Protein AF-A0A933DAN7-F1 (afdb_monomer_lite)

pLDDT: mean 92.27, std 7.95, range [57.97, 98.62]

Radius of gyration: 15.41 Å; chains: 1; bounding box: 34×37×43 Å

Secondary structure (DSSP, 8-state):
-EEEEEE-TT--SSS---HHHHHHHHHHHHHHHSTTEEEEEEEE-GGGSTT--HHHHHHHHHHHSSS---SSSTTS-EEETTTEEE-EE-EEEEESSSS--HHHHHHIIIIIHHHHHSS-----EEEEEEGGGEEE--EEETTEEE--EEEESSTT-GGGGEEEEEEEE-

Foldseek 3Di:
DAEAEDEDVQQDLPDQGPLVVVLLSVLVVCCVQPPFAKKWKDFDFCVLVPPDDPVNQVVQCLVQLDSLNDPPDPPCWDQAPVRDIQRDFTDIDTSHSPDRDRSVVQVCQAPVCCVVPVHHGGGFKMWIFHPVQWDFDWHDDVNDIDGRGIDGNDSVPSSVRTPYMYGYHD

Structure (mmCIF, N/CA/C/O backbone):
data_AF-A0A933DAN7-F1
#
_entry.id   AF-A0A933DAN7-F1
#
loop_
_atom_site.group_PDB
_atom_site.id
_atom_site.type_symbol
_atom_site.label_atom_id
_atom_site.label_alt_id
_atom_site.label_comp_id
_atom_site.label_asym_id
_atom_site.label_entity_id
_atom_site.label_seq_id
_atom_site.pdbx_PDB_ins_code
_atom_site.Cartn_x
_atom_site.Cartn_y
_atom_site.Cartn_z
_atom_site.occupancy
_atom_site.B_iso_or_equiv
_atom_site.auth_seq_id
_atom_site.auth_comp_id
_atom_site.auth_asym_id
_atom_site.auth_atom_id
_atom_site.pdbx_PDB_model_num
ATOM 1 N N . MET A 1 1 ? -14.012 -3.428 -1.808 1.00 94.81 1 MET A N 1
ATOM 2 C CA . MET A 1 1 ? -12.590 -3.537 -2.167 1.00 94.81 1 MET A CA 1
ATOM 3 C C . MET A 1 1 ? -12.501 -3.915 -3.640 1.00 94.81 1 MET A C 1
ATOM 5 O O . MET A 1 1 ? -13.306 -4.737 -4.063 1.00 94.81 1 MET A O 1
ATOM 9 N N . GLN A 1 2 ? -11.623 -3.271 -4.410 1.00 97.44 2 GLN A N 1
ATOM 10 C CA . GLN A 1 2 ? -11.375 -3.558 -5.832 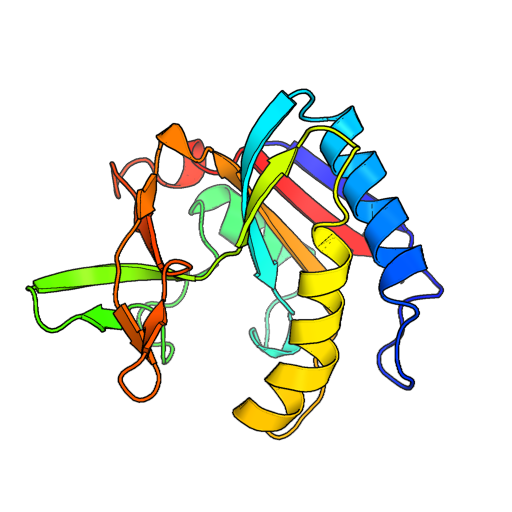1.00 97.44 2 GLN A CA 1
ATOM 11 C C . GLN A 1 2 ? -9.988 -4.188 -6.013 1.00 97.44 2 GLN A C 1
ATOM 13 O O . GLN A 1 2 ? -9.070 -3.874 -5.257 1.00 97.44 2 GLN A O 1
ATOM 18 N N . ILE A 1 3 ? -9.823 -5.036 -7.025 1.00 98.06 3 ILE A N 1
ATOM 19 C CA . ILE A 1 3 ? -8.503 -5.474 -7.489 1.00 98.06 3 ILE A CA 1
ATOM 20 C C . ILE A 1 3 ? -8.254 -4.748 -8.805 1.00 98.06 3 ILE A C 1
ATOM 22 O O . ILE A 1 3 ? -9.058 -4.864 -9.726 1.00 98.06 3 ILE A O 1
ATOM 26 N N . LEU A 1 4 ? -7.188 -3.957 -8.849 1.00 98.50 4 LEU A N 1
ATOM 27 C CA . LEU A 1 4 ? -6.768 -3.199 -10.022 1.00 98.50 4 LEU A CA 1
ATOM 28 C C . LEU A 1 4 ? -5.476 -3.809 -10.549 1.00 98.50 4 LEU A C 1
ATOM 30 O O . LEU A 1 4 ? -4.646 -4.252 -9.759 1.00 98.50 4 LEU A O 1
ATOM 34 N N . GLU A 1 5 ? -5.284 -3.804 -11.860 1.00 98.38 5 GLU A N 1
ATOM 35 C CA . GLU A 1 5 ? -4.068 -4.318 -12.487 1.00 98.38 5 GLU A CA 1
ATOM 36 C C . GLU A 1 5 ? -3.419 -3.223 -13.327 1.00 98.38 5 GLU A C 1
ATOM 38 O O . GLU A 1 5 ? -4.103 -2.477 -14.027 1.00 98.38 5 GLU A O 1
ATOM 43 N N . LEU A 1 6 ? -2.093 -3.125 -13.248 1.00 98.31 6 LEU A N 1
ATOM 44 C CA . LEU A 1 6 ? -1.304 -2.176 -14.022 1.00 98.31 6 LEU A CA 1
ATOM 45 C C . LEU A 1 6 ? -0.103 -2.886 -14.637 1.00 98.31 6 LEU A C 1
ATOM 47 O O . LEU A 1 6 ? 0.773 -3.370 -13.919 1.00 98.31 6 LEU A O 1
ATOM 51 N N . ALA A 1 7 ? -0.058 -2.920 -15.966 1.00 98.06 7 ALA A N 1
ATOM 52 C CA . ALA A 1 7 ? 1.097 -3.410 -16.703 1.00 98.06 7 ALA A CA 1
ATOM 53 C C . ALA A 1 7 ? 2.214 -2.352 -16.716 1.00 98.06 7 ALA A C 1
ATOM 55 O O . ALA A 1 7 ? 2.014 -1.217 -17.151 1.00 98.06 7 ALA A O 1
ATOM 56 N N . LEU A 1 8 ? 3.386 -2.756 -16.240 1.00 97.38 8 LEU A N 1
ATOM 57 C CA . LEU A 1 8 ? 4.628 -2.003 -16.105 1.00 97.38 8 LEU A CA 1
ATOM 58 C C . LEU A 1 8 ? 5.805 -2.899 -16.540 1.00 97.38 8 LEU A C 1
ATOM 60 O O . LEU A 1 8 ? 6.648 -3.245 -15.707 1.00 97.38 8 LEU A O 1
ATOM 64 N N . PRO A 1 9 ? 5.872 -3.312 -17.820 1.00 96.44 9 PRO A N 1
ATOM 65 C CA . PRO A 1 9 ? 6.951 -4.170 -18.315 1.00 96.44 9 PRO A CA 1
ATOM 66 C C . PRO A 1 9 ? 8.339 -3.537 -18.160 1.00 96.44 9 PRO A C 1
ATOM 68 O O . PRO A 1 9 ? 9.341 -4.242 -18.073 1.00 96.44 9 PRO A O 1
ATOM 71 N N . GLU A 1 10 ? 8.416 -2.208 -18.085 1.00 95.88 10 GLU A N 1
ATOM 72 C CA . GLU A 1 10 ? 9.655 -1.484 -17.814 1.00 95.88 10 GLU A CA 1
ATOM 73 C C . GLU A 1 10 ? 10.106 -1.543 -16.345 1.00 95.88 10 GLU A C 1
ATOM 75 O O . GLU A 1 10 ? 11.260 -1.235 -16.051 1.00 95.88 10 GLU A O 1
ATOM 80 N N . TYR A 1 11 ? 9.224 -1.918 -15.410 1.00 96.31 11 TYR A N 1
ATOM 81 C CA . TYR A 1 11 ? 9.552 -1.944 -13.988 1.00 96.31 11 TYR A CA 1
ATOM 82 C C . TYR A 1 11 ? 10.208 -3.271 -13.596 1.00 96.31 11 TYR A C 1
ATOM 84 O O . TYR A 1 11 ? 9.572 -4.176 -13.049 1.00 96.31 11 TYR A O 1
ATOM 92 N N . THR A 1 12 ? 11.509 -3.370 -13.856 1.00 94.31 12 THR A N 1
ATOM 93 C CA . THR A 1 12 ? 12.358 -4.487 -13.421 1.00 94.31 12 THR A CA 1
ATOM 94 C C . THR A 1 12 ? 13.224 -4.084 -12.221 1.00 94.31 12 THR A C 1
ATOM 96 O O . THR A 1 12 ? 13.338 -2.906 -11.888 1.00 94.31 12 THR A O 1
ATOM 99 N N . ILE A 1 13 ? 13.804 -5.069 -11.523 1.00 93.44 13 ILE A N 1
ATOM 100 C CA . ILE A 1 13 ? 14.648 -4.838 -10.329 1.00 93.44 13 ILE A CA 1
ATOM 101 C C . ILE A 1 13 ? 16.152 -4.886 -10.623 1.00 93.44 13 ILE A C 1
ATOM 103 O O . ILE A 1 13 ? 16.974 -4.626 -9.744 1.00 93.44 13 ILE A O 1
ATOM 107 N N . GLU A 1 14 ? 16.520 -5.265 -11.847 1.00 92.12 14 GLU A N 1
ATOM 108 C CA . GLU A 1 14 ? 17.914 -5.460 -12.263 1.00 92.12 14 GLU A CA 1
ATOM 109 C C . GLU A 1 14 ? 18.676 -4.132 -12.355 1.00 92.12 14 GLU A C 1
ATOM 111 O O . GLU A 1 14 ? 19.898 -4.086 -12.174 1.00 92.12 14 GLU A O 1
ATOM 116 N N . HIS A 1 15 ? 17.947 -3.044 -12.594 1.00 93.31 15 HIS A N 1
ATOM 117 C CA . HIS A 1 15 ? 18.458 -1.687 -12.717 1.00 93.31 15 HIS A CA 1
ATOM 118 C C . HIS A 1 15 ? 17.611 -0.726 -11.890 1.00 93.31 15 HIS A C 1
ATOM 120 O O . HIS A 1 15 ? 16.523 -1.075 -11.432 1.00 93.31 15 HIS A O 1
ATOM 126 N N . GLU A 1 16 ? 18.123 0.488 -11.696 1.00 96.06 16 GLU A N 1
ATOM 127 C CA . GLU A 1 16 ? 17.366 1.525 -11.008 1.00 96.06 16 GLU A CA 1
ATOM 128 C C . GLU A 1 16 ? 16.125 1.888 -11.830 1.00 96.06 16 GLU A C 1
ATOM 130 O O . GLU A 1 16 ? 16.263 2.234 -13.008 1.00 96.06 16 GLU A O 1
ATOM 135 N N . PRO A 1 17 ? 14.917 1.757 -11.256 1.00 96.31 17 PRO A N 1
ATOM 136 C CA . PRO A 1 17 ? 13.692 2.058 -11.971 1.00 96.31 17 PRO A CA 1
ATOM 137 C C . PRO A 1 17 ? 13.571 3.564 -12.203 1.00 96.31 17 PRO A C 1
ATOM 139 O O . PRO A 1 17 ? 13.949 4.367 -11.349 1.00 96.31 17 PRO A O 1
ATOM 142 N N . ASP A 1 18 ? 12.948 3.954 -13.315 1.00 97.06 18 ASP A N 1
ATOM 143 C CA . ASP A 1 18 ? 12.472 5.327 -13.499 1.00 97.06 18 ASP A CA 1
ATOM 144 C C . ASP A 1 18 ? 11.264 5.565 -12.578 1.00 97.06 18 ASP A C 1
ATOM 146 O O . ASP A 1 18 ? 10.100 5.424 -12.966 1.00 97.06 18 ASP A O 1
ATOM 150 N N . ALA A 1 19 ? 11.555 5.853 -11.307 1.00 96.75 19 ALA A N 1
ATOM 151 C CA . ALA A 1 19 ? 10.554 6.007 -10.258 1.00 96.75 19 ALA A CA 1
ATOM 152 C C . ALA A 1 19 ? 9.550 7.122 -10.576 1.00 96.75 19 ALA A C 1
ATOM 154 O O . ALA A 1 19 ? 8.379 7.004 -10.215 1.00 96.75 19 ALA A O 1
ATOM 155 N N . VAL A 1 20 ? 9.981 8.164 -11.293 1.00 96.75 20 VAL A N 1
ATOM 156 C CA . VAL A 1 20 ? 9.118 9.270 -11.721 1.00 96.75 20 VAL A CA 1
ATOM 157 C C . VAL A 1 20 ? 8.112 8.772 -12.757 1.00 96.75 20 VAL A C 1
ATOM 159 O O . VAL A 1 20 ? 6.904 8.938 -12.574 1.00 96.75 20 VAL A O 1
ATOM 162 N N . ALA A 1 21 ? 8.579 8.127 -13.831 1.00 97.12 21 ALA A N 1
ATOM 163 C CA . ALA A 1 21 ? 7.704 7.658 -14.904 1.00 97.12 21 ALA A CA 1
ATOM 164 C C . ALA A 1 21 ? 6.756 6.541 -14.441 1.00 97.12 21 ALA A C 1
ATOM 166 O O . ALA A 1 21 ? 5.559 6.570 -14.743 1.00 97.12 21 ALA A O 1
ATOM 167 N N . ILE A 1 22 ? 7.268 5.573 -13.678 1.00 97.56 22 ILE A N 1
ATOM 168 C CA . ILE A 1 22 ? 6.470 4.465 -13.142 1.00 97.56 22 ILE A CA 1
ATOM 169 C C . ILE A 1 22 ? 5.487 4.989 -12.085 1.00 97.56 22 ILE A C 1
ATOM 171 O O . ILE A 1 22 ? 4.304 4.637 -12.108 1.00 97.56 22 ILE A O 1
ATOM 175 N N . GLY A 1 23 ? 5.943 5.879 -11.199 1.00 97.12 23 GLY A N 1
ATOM 176 C CA . GLY A 1 23 ? 5.115 6.505 -10.172 1.00 97.12 23 GLY A CA 1
ATOM 177 C C . GLY A 1 23 ? 3.942 7.275 -10.773 1.00 97.12 23 GLY A C 1
ATOM 178 O O . GLY A 1 23 ? 2.804 7.083 -10.352 1.00 97.12 23 GLY A O 1
ATOM 179 N N . ALA A 1 24 ? 4.181 8.046 -11.837 1.00 97.06 24 ALA A N 1
ATOM 180 C CA . ALA A 1 24 ? 3.131 8.772 -12.545 1.00 97.06 24 ALA A CA 1
ATOM 181 C C . ALA A 1 24 ? 2.023 7.855 -13.102 1.00 97.06 24 ALA A C 1
ATOM 183 O O . ALA A 1 24 ? 0.846 8.211 -13.032 1.00 97.06 24 ALA A O 1
ATOM 184 N N . LYS A 1 25 ? 2.365 6.661 -13.614 1.00 97.94 25 LYS A N 1
ATOM 185 C CA . LYS A 1 25 ? 1.369 5.681 -14.094 1.00 97.94 25 LYS A CA 1
ATOM 186 C C . LYS A 1 25 ? 0.507 5.138 -12.955 1.00 97.94 25 LYS A C 1
ATOM 188 O O . LYS A 1 25 ? -0.709 5.024 -13.102 1.00 97.94 25 LYS A O 1
ATOM 193 N N . ILE A 1 26 ? 1.127 4.834 -11.816 1.00 97.88 26 ILE A N 1
ATOM 194 C CA . ILE A 1 26 ? 0.421 4.362 -10.619 1.00 97.88 26 ILE A CA 1
ATOM 195 C C . ILE A 1 26 ? -0.486 5.467 -10.066 1.00 97.88 26 ILE A C 1
ATOM 197 O O . ILE A 1 26 ? -1.655 5.219 -9.781 1.00 97.88 26 ILE A O 1
ATOM 201 N N . ASP A 1 27 ? 0.022 6.694 -9.950 1.00 97.38 27 ASP A N 1
ATOM 202 C CA . ASP A 1 27 ? -0.739 7.831 -9.433 1.00 97.38 27 ASP A CA 1
ATOM 203 C C . ASP A 1 27 ? -1.939 8.170 -10.326 1.00 97.38 27 ASP A C 1
ATOM 205 O O . ASP A 1 27 ? -3.017 8.476 -9.808 1.00 97.38 27 ASP A O 1
ATOM 209 N N . ALA A 1 28 ? -1.787 8.065 -11.652 1.00 96.88 28 ALA A N 1
ATOM 210 C CA . ALA A 1 28 ? -2.885 8.231 -12.601 1.00 96.88 28 ALA A CA 1
ATOM 211 C C . ALA A 1 28 ? -3.998 7.199 -12.364 1.00 96.88 28 ALA A C 1
ATOM 213 O O . ALA A 1 28 ? -5.155 7.588 -12.198 1.00 96.88 28 ALA A O 1
ATOM 214 N N . LEU A 1 29 ? -3.644 5.913 -12.247 1.00 97.81 29 LEU A N 1
ATOM 215 C CA . LEU A 1 29 ? -4.597 4.841 -11.940 1.00 97.81 29 LEU A CA 1
ATOM 216 C C . LEU A 1 29 ? -5.306 5.078 -10.595 1.00 97.81 29 LEU A C 1
ATOM 218 O O . LEU A 1 29 ? -6.525 4.953 -10.487 1.00 97.81 29 LEU A O 1
ATOM 222 N N . LEU A 1 30 ? -4.561 5.453 -9.552 1.00 97.50 30 LEU A N 1
ATOM 223 C CA . LEU A 1 30 ? -5.141 5.735 -8.238 1.00 97.50 30 LEU A CA 1
ATOM 224 C C . LEU A 1 30 ? -6.123 6.913 -8.288 1.00 97.50 30 LEU A C 1
ATOM 226 O O . LEU A 1 30 ? -7.189 6.844 -7.677 1.00 97.50 30 LEU A O 1
ATOM 230 N N . CYS A 1 31 ? -5.789 7.983 -9.012 1.00 96.44 31 CYS A N 1
ATOM 231 C CA . CYS A 1 31 ? -6.648 9.161 -9.130 1.00 96.44 31 CYS A CA 1
ATOM 232 C C . CYS A 1 31 ? -7.895 8.908 -9.987 1.00 96.44 31 CYS A C 1
ATOM 234 O O . CYS A 1 31 ? -8.934 9.503 -9.707 1.00 96.44 31 CYS A O 1
ATOM 236 N N . GLU A 1 32 ? -7.814 8.026 -10.985 1.00 96.56 32 GLU A N 1
ATOM 237 C CA . GLU A 1 32 ? -8.966 7.586 -11.778 1.00 96.56 32 GLU A CA 1
ATOM 238 C C . GLU A 1 32 ? -10.005 6.866 -10.904 1.00 96.56 32 GLU A C 1
ATOM 240 O O . GLU A 1 32 ? -11.195 7.176 -10.958 1.00 96.56 32 GLU A O 1
ATOM 245 N N . HIS A 1 33 ? -9.555 5.952 -10.040 1.00 97.06 33 HIS A N 1
ATOM 246 C CA . HIS A 1 33 ? -10.447 5.136 -9.210 1.00 97.06 33 HIS A CA 1
ATOM 247 C C . HIS A 1 33 ? -10.862 5.801 -7.888 1.00 97.06 33 HIS A C 1
ATOM 249 O O . HIS A 1 33 ? -11.916 5.476 -7.330 1.00 97.06 33 HIS A O 1
ATOM 255 N N . PHE A 1 34 ? -10.051 6.723 -7.362 1.00 95.25 34 PHE A N 1
ATOM 256 C CA . PHE A 1 34 ? -10.260 7.359 -6.057 1.00 95.25 34 PHE A CA 1
ATOM 257 C C . PHE A 1 34 ? -10.036 8.879 -6.112 1.00 95.25 34 PHE A C 1
ATOM 259 O O . PHE A 1 34 ? -9.150 9.401 -5.425 1.00 95.25 34 PHE A O 1
ATOM 266 N N . PRO A 1 35 ? -10.837 9.620 -6.898 1.00 90.38 35 PRO A N 1
ATOM 267 C CA . PRO A 1 35 ? -10.657 11.056 -7.046 1.00 90.38 35 PRO A CA 1
ATOM 268 C C . PRO A 1 35 ? -10.905 11.786 -5.721 1.00 90.38 35 PRO A C 1
ATOM 270 O O . PRO A 1 35 ? -11.934 11.590 -5.075 1.00 90.38 35 PRO A O 1
ATOM 273 N N . VAL A 1 36 ? -9.971 12.663 -5.342 1.00 92.31 36 VAL A N 1
ATOM 274 C CA . VAL A 1 36 ? -10.047 13.541 -4.160 1.00 92.31 36 VAL A CA 1
ATOM 275 C C . VAL A 1 36 ? -10.325 12.748 -2.880 1.00 92.31 36 VAL A C 1
ATOM 277 O O . VAL A 1 36 ? -11.338 12.934 -2.204 1.00 92.31 36 VAL A O 1
ATOM 280 N N . ARG A 1 37 ? -9.408 11.835 -2.545 1.00 95.56 37 ARG A N 1
ATOM 281 C CA . ARG A 1 37 ? -9.541 10.962 -1.373 1.00 95.56 37 ARG A CA 1
ATOM 282 C C . ARG A 1 37 ? -8.278 10.916 -0.523 1.00 95.56 37 ARG A C 1
ATOM 284 O O . ARG A 1 37 ? -7.173 10.768 -1.044 1.00 95.56 37 ARG A O 1
ATOM 291 N N . GLU A 1 38 ? -8.461 10.973 0.794 1.00 97.38 38 GLU A N 1
ATOM 292 C CA . GLU A 1 38 ? -7.409 10.647 1.757 1.00 97.38 38 GLU A CA 1
ATOM 293 C C . GLU A 1 38 ? -7.284 9.136 1.915 1.00 97.38 38 GLU A C 1
ATOM 295 O O . GLU A 1 38 ? -8.248 8.437 2.248 1.00 97.38 38 GLU A O 1
ATOM 300 N N . VAL A 1 39 ? -6.074 8.634 1.704 1.00 98.00 39 VAL A N 1
ATOM 301 C CA . VAL A 1 39 ? -5.758 7.209 1.768 1.00 98.00 39 VAL A CA 1
ATOM 302 C C . VAL A 1 39 ? -4.458 6.976 2.527 1.00 98.00 39 VAL A C 1
ATOM 304 O O . VAL A 1 39 ? -3.688 7.902 2.789 1.00 98.00 39 VAL A O 1
ATOM 307 N N . VAL A 1 40 ? -4.209 5.718 2.872 1.00 98.25 40 VAL A N 1
ATOM 308 C CA . VAL A 1 40 ? -2.871 5.242 3.236 1.00 98.25 40 VAL A CA 1
ATOM 309 C C . VAL A 1 40 ? -2.474 4.168 2.238 1.00 98.25 40 VAL A C 1
ATOM 311 O O . VAL A 1 40 ? -3.218 3.206 2.043 1.00 98.25 40 VAL A O 1
ATOM 314 N N . LEU A 1 41 ? -1.319 4.345 1.601 1.00 98.06 41 LEU A N 1
ATOM 315 C CA . LEU A 1 41 ? -0.762 3.383 0.660 1.00 98.06 41 LEU A CA 1
ATOM 316 C C . LEU A 1 41 ? 0.247 2.489 1.370 1.00 98.06 41 LEU A C 1
ATOM 318 O O . LEU A 1 41 ? 1.143 2.977 2.052 1.00 98.06 41 LEU A O 1
ATOM 322 N N . ARG A 1 42 ? 0.137 1.178 1.190 1.00 97.12 42 ARG A N 1
ATOM 323 C CA . ARG A 1 42 ? 1.122 0.218 1.693 1.00 97.12 42 ARG A CA 1
ATOM 324 C C . ARG A 1 42 ? 1.637 -0.618 0.538 1.00 97.12 42 ARG A C 1
ATOM 326 O O . ARG A 1 42 ? 0.871 -1.362 -0.067 1.00 97.12 42 ARG A O 1
ATOM 333 N N . GLY A 1 43 ? 2.924 -0.482 0.248 1.00 96.50 43 GLY A N 1
ATOM 334 C CA . GLY A 1 43 ? 3.593 -1.317 -0.736 1.00 96.50 43 GLY A CA 1
ATOM 335 C C . GLY A 1 43 ? 3.959 -2.684 -0.167 1.00 96.50 43 GLY A C 1
ATOM 336 O O . GLY A 1 43 ? 4.234 -2.798 1.029 1.00 96.50 43 GLY A O 1
ATOM 337 N N . LEU A 1 44 ? 3.964 -3.711 -1.014 1.00 95.88 44 LEU A N 1
ATOM 338 C CA . LEU A 1 44 ? 4.376 -5.070 -0.672 1.00 95.88 44 LEU A CA 1
ATOM 339 C C . LEU A 1 44 ? 5.132 -5.719 -1.833 1.00 95.88 44 LEU A C 1
ATOM 341 O O . LEU A 1 44 ? 4.857 -5.451 -3.005 1.00 95.88 44 LEU A O 1
ATOM 345 N N . SER A 1 45 ? 6.026 -6.637 -1.478 1.00 94.25 45 SER A N 1
ATOM 346 C CA . SER A 1 45 ? 6.683 -7.550 -2.406 1.00 94.25 45 SER A CA 1
ATOM 347 C C . SER A 1 45 ? 6.495 -8.985 -1.949 1.00 94.25 45 SER A C 1
ATOM 349 O O . SER A 1 45 ? 6.669 -9.279 -0.770 1.00 94.25 45 SER A O 1
ATOM 351 N N . LEU A 1 46 ? 6.206 -9.895 -2.873 1.00 92.38 46 LEU A N 1
ATOM 352 C CA . LEU A 1 46 ? 6.177 -11.333 -2.624 1.00 92.38 46 LEU A CA 1
ATOM 353 C C . LEU A 1 46 ? 7.516 -11.891 -2.169 1.00 92.38 46 LEU A C 1
ATOM 355 O O . LEU A 1 46 ? 7.543 -12.919 -1.495 1.00 92.38 46 LEU A O 1
ATOM 359 N N . ARG A 1 47 ? 8.627 -11.212 -2.469 1.00 90.38 47 ARG A N 1
ATOM 360 C CA . ARG A 1 47 ? 9.941 -11.614 -1.958 1.00 90.38 47 ARG A CA 1
ATOM 361 C C . ARG A 1 47 ? 9.961 -11.693 -0.429 1.00 90.38 47 ARG A C 1
ATOM 363 O O . ARG A 1 47 ? 10.646 -12.546 0.127 1.00 90.38 47 ARG A O 1
ATOM 370 N N . ASP A 1 48 ? 9.165 -10.861 0.242 1.00 86.00 48 ASP A N 1
ATOM 371 C CA . ASP A 1 48 ? 9.033 -10.871 1.700 1.00 86.00 48 ASP A CA 1
ATOM 372 C C . ASP A 1 48 ? 8.038 -11.930 2.213 1.00 86.00 48 ASP A C 1
ATOM 374 O O . ASP A 1 48 ? 7.861 -12.077 3.425 1.00 86.00 48 ASP A O 1
ATOM 378 N N . HIS A 1 49 ? 7.367 -12.643 1.309 1.00 88.75 49 HIS A N 1
ATOM 379 C CA . HIS A 1 49 ? 6.279 -13.585 1.563 1.00 88.75 49 HIS A CA 1
ATOM 380 C C . HIS A 1 49 ? 6.556 -14.940 0.885 1.00 88.75 49 HIS A C 1
ATOM 382 O O . HIS A 1 49 ? 5.816 -15.358 -0.010 1.00 88.75 49 HIS A O 1
ATOM 388 N N . PRO A 1 50 ? 7.630 -15.644 1.295 1.00 85.69 50 PRO A N 1
ATOM 389 C CA . PRO A 1 50 ? 8.057 -16.871 0.636 1.00 85.69 50 PRO A CA 1
ATOM 390 C C . PRO A 1 50 ? 6.968 -17.949 0.687 1.00 85.69 50 PRO A C 1
ATOM 392 O O . PRO A 1 50 ? 6.327 -18.159 1.717 1.00 85.69 50 PRO A O 1
ATOM 395 N N . GLY A 1 51 ? 6.789 -18.655 -0.431 1.00 88.62 51 GLY A N 1
ATOM 396 C CA . GLY A 1 51 ? 5.827 -19.753 -0.556 1.00 88.62 51 GLY A CA 1
ATOM 397 C C . GLY A 1 51 ? 4.388 -19.327 -0.855 1.00 88.62 51 GLY A C 1
ATOM 398 O O . GLY A 1 51 ? 3.524 -20.197 -0.950 1.00 88.62 51 GLY A O 1
ATOM 399 N N . LEU A 1 52 ? 4.117 -18.027 -1.019 1.00 90.75 52 LEU A N 1
ATOM 400 C CA . LEU A 1 52 ? 2.842 -17.549 -1.548 1.00 90.75 52 LEU A CA 1
ATOM 401 C C . LEU A 1 52 ? 2.971 -17.130 -3.010 1.00 90.75 52 LEU A C 1
ATOM 403 O O . LEU A 1 52 ? 3.832 -16.334 -3.371 1.00 90.75 52 LEU A O 1
ATOM 407 N N . GLU A 1 53 ? 2.039 -17.613 -3.823 1.00 95.06 53 GLU A N 1
ATOM 408 C CA . GLU A 1 53 ? 1.791 -17.088 -5.163 1.00 95.06 53 GLU A CA 1
ATOM 409 C C . GLU A 1 53 ? 1.020 -15.764 -5.085 1.00 95.06 53 GLU A C 1
ATOM 411 O O . GLU A 1 53 ? 0.224 -15.550 -4.162 1.00 95.06 53 GLU A O 1
ATOM 416 N N . LEU A 1 54 ? 1.199 -14.896 -6.085 1.00 94.50 54 LEU A N 1
ATOM 417 C CA . LEU A 1 54 ? 0.622 -13.546 -6.098 1.00 94.50 54 LEU A CA 1
ATOM 418 C C . LEU A 1 54 ? -0.889 -13.540 -5.869 1.00 94.50 54 LEU A C 1
ATOM 420 O O . LEU A 1 54 ? -1.385 -12.839 -4.990 1.00 94.50 54 LEU A O 1
ATOM 424 N N . ASP A 1 55 ? -1.621 -14.362 -6.616 1.00 95.81 55 ASP A N 1
ATOM 425 C CA . ASP A 1 55 ? -3.081 -14.395 -6.540 1.00 95.81 55 ASP A CA 1
ATOM 426 C C . ASP A 1 55 ? -3.573 -14.977 -5.205 1.00 95.81 55 ASP A C 1
ATOM 428 O O . ASP A 1 55 ? -4.549 -14.490 -4.630 1.00 95.81 55 ASP A O 1
ATOM 432 N N . ALA A 1 56 ? -2.860 -15.963 -4.649 1.00 95.88 56 ALA A N 1
ATOM 433 C CA . ALA A 1 56 ? -3.156 -16.507 -3.324 1.00 95.88 56 ALA A CA 1
ATOM 434 C C . ALA A 1 56 ? -2.900 -15.470 -2.219 1.00 95.88 56 ALA A C 1
ATOM 436 O O . ALA A 1 56 ? -3.661 -15.376 -1.247 1.00 95.88 56 ALA A O 1
ATOM 437 N N . PHE A 1 57 ? -1.859 -14.651 -2.378 1.00 96.06 57 PHE A N 1
ATOM 438 C CA . PHE A 1 57 ? -1.554 -13.572 -1.453 1.00 96.06 57 PHE A CA 1
ATOM 439 C C . PHE A 1 57 ? -2.600 -12.453 -1.524 1.00 96.06 57 PHE A C 1
ATOM 441 O O . PHE A 1 57 ? -3.116 -12.040 -0.484 1.00 96.06 57 PHE A O 1
ATOM 448 N N . ILE A 1 58 ? -3.004 -12.039 -2.730 1.00 97.69 58 ILE A N 1
ATOM 449 C CA . ILE A 1 58 ? -4.106 -11.088 -2.940 1.00 97.69 58 ILE A CA 1
ATOM 450 C C . ILE A 1 58 ? -5.394 -11.614 -2.298 1.00 97.69 58 ILE A C 1
ATOM 452 O O . ILE A 1 58 ? -6.049 -10.874 -1.566 1.00 97.69 58 ILE A O 1
ATOM 456 N N . ALA A 1 59 ? -5.747 -12.888 -2.504 1.00 97.12 59 ALA A N 1
ATOM 457 C CA . ALA A 1 59 ? -6.936 -13.494 -1.900 1.00 97.12 59 ALA A CA 1
ATOM 458 C C . ALA A 1 59 ? -6.872 -13.496 -0.362 1.00 97.12 59 ALA A C 1
ATOM 460 O O . ALA A 1 59 ? -7.865 -13.215 0.316 1.00 97.12 59 ALA A O 1
ATOM 461 N N . THR A 1 60 ? -5.692 -13.760 0.198 1.00 96.19 60 THR A N 1
ATOM 462 C CA . THR A 1 60 ? -5.454 -13.705 1.645 1.00 96.19 60 THR A CA 1
ATOM 463 C C . THR A 1 60 ? -5.637 -12.287 2.182 1.00 96.19 60 THR A C 1
ATOM 465 O O . THR A 1 60 ? -6.392 -12.079 3.134 1.00 96.19 60 THR A O 1
ATOM 468 N N . ILE A 1 61 ? -5.021 -11.296 1.533 1.00 97.19 61 ILE A N 1
ATOM 469 C CA . ILE A 1 61 ? -5.163 -9.882 1.885 1.00 97.19 61 ILE A CA 1
ATOM 470 C C . ILE A 1 61 ? -6.622 -9.437 1.764 1.00 97.19 61 ILE A C 1
ATOM 472 O O . ILE A 1 61 ? -7.137 -8.778 2.66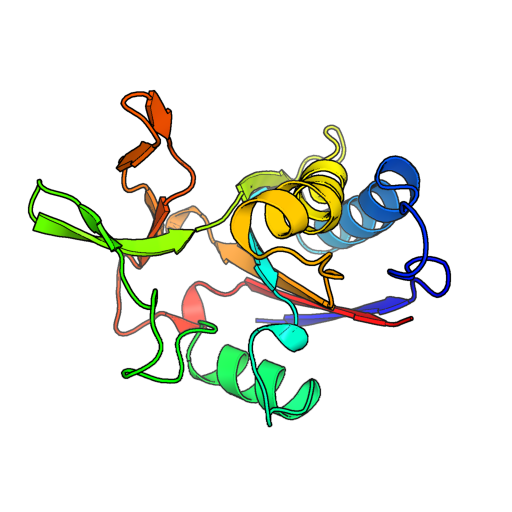2 1.00 97.19 61 ILE A O 1
ATOM 476 N N . ALA A 1 62 ? -7.309 -9.816 0.689 1.00 97.56 62 ALA A N 1
ATOM 477 C CA . ALA A 1 62 ? -8.712 -9.494 0.461 1.00 97.56 62 ALA A CA 1
ATOM 478 C C . ALA A 1 62 ? -9.613 -10.010 1.590 1.00 97.56 62 ALA A C 1
ATOM 480 O O . ALA A 1 62 ? -10.516 -9.304 2.038 1.00 97.56 62 ALA A O 1
ATOM 481 N N . LYS A 1 63 ? -9.345 -11.229 2.072 1.00 97.00 63 LYS A N 1
ATOM 482 C CA . LYS A 1 63 ? -10.082 -11.855 3.173 1.00 97.00 63 LYS A CA 1
ATOM 483 C C . LYS A 1 63 ? -9.794 -11.196 4.522 1.00 97.00 63 LYS A C 1
ATOM 485 O O . LYS A 1 63 ? -10.713 -11.024 5.317 1.00 97.00 63 LYS A O 1
ATOM 490 N N . LEU A 1 64 ? -8.531 -10.878 4.806 1.00 96.56 64 LEU A N 1
ATOM 491 C CA . LEU A 1 64 ? -8.096 -10.402 6.126 1.00 96.56 64 LEU A CA 1
ATOM 492 C C . LEU A 1 64 ? -8.089 -8.876 6.260 1.00 96.56 64 LEU A C 1
ATOM 494 O O . LEU A 1 64 ? -8.098 -8.355 7.372 1.00 96.56 64 LEU A O 1
ATOM 498 N N . GLY A 1 65 ? -8.057 -8.152 5.143 1.00 97.00 65 GLY A N 1
ATOM 499 C CA . GLY A 1 65 ? -7.831 -6.711 5.094 1.00 97.00 65 GLY A CA 1
ATOM 500 C C . GLY A 1 65 ? -6.395 -6.294 5.410 1.00 97.00 65 GLY A C 1
ATOM 501 O O . GLY A 1 65 ? -6.173 -5.130 5.710 1.00 97.00 65 GLY A O 1
ATOM 502 N N . THR A 1 66 ? -5.435 -7.221 5.416 1.00 95.44 66 THR A N 1
ATOM 503 C CA . THR A 1 66 ? -4.028 -6.962 5.756 1.00 95.44 66 THR A CA 1
ATOM 504 C C . THR A 1 66 ? -3.126 -8.086 5.240 1.00 95.44 66 THR A C 1
ATOM 506 O O . THR A 1 66 ? -3.571 -9.222 5.089 1.00 95.44 66 THR A O 1
ATOM 509 N N . ASP A 1 67 ? -1.849 -7.783 5.002 1.00 93.44 67 ASP A N 1
ATOM 510 C CA . ASP A 1 67 ? -0.791 -8.750 4.680 1.00 93.44 67 ASP A CA 1
ATOM 511 C C . ASP A 1 67 ? -0.221 -9.483 5.908 1.00 93.44 67 ASP A C 1
ATOM 513 O O . ASP A 1 67 ? 0.644 -10.349 5.774 1.00 93.44 67 ASP A O 1
ATOM 517 N N . ARG A 1 68 ? -0.692 -9.153 7.115 1.00 90.50 68 ARG A N 1
ATOM 518 C CA . ARG A 1 68 ? -0.286 -9.788 8.378 1.00 90.50 68 ARG A CA 1
ATOM 519 C C . ARG A 1 68 ? -1.075 -11.080 8.649 1.00 90.50 68 ARG A C 1
ATOM 521 O O . ARG A 1 68 ? -1.791 -11.178 9.640 1.00 90.50 68 ARG A O 1
ATOM 528 N N . TYR A 1 69 ? -0.997 -12.044 7.730 1.00 87.69 69 TYR A N 1
ATOM 529 C CA . TYR A 1 69 ? -1.743 -13.314 7.805 1.00 87.69 69 TYR A C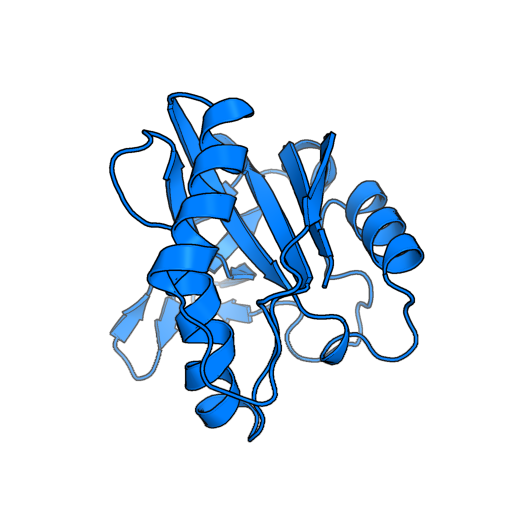A 1
ATOM 530 C C . TYR A 1 69 ? -1.108 -14.366 8.718 1.00 87.69 69 TYR A C 1
ATOM 532 O O . TYR A 1 69 ? -1.808 -15.220 9.257 1.00 87.69 69 TYR A O 1
ATOM 540 N N . ASP A 1 70 ? 0.212 -14.322 8.865 1.00 83.19 70 ASP A N 1
ATOM 541 C CA . ASP A 1 70 ? 0.965 -15.186 9.763 1.00 83.19 70 ASP A CA 1
ATOM 542 C C . ASP A 1 70 ? 1.159 -14.429 11.073 1.00 83.19 70 ASP A C 1
ATOM 544 O O . ASP A 1 70 ? 1.632 -13.301 11.026 1.00 83.19 70 ASP A O 1
ATOM 548 N N . GLY A 1 71 ? 0.763 -15.026 12.202 1.00 79.88 71 GLY A N 1
ATOM 549 C CA . GLY A 1 71 ? 0.912 -14.475 13.554 1.00 79.88 71 GLY A CA 1
ATOM 550 C C . GLY A 1 71 ? 2.311 -14.664 14.162 1.00 79.88 71 GLY A C 1
ATOM 551 O O . GLY A 1 71 ? 2.622 -14.025 15.165 1.00 79.88 71 GLY A O 1
ATOM 552 N N . GLY A 1 72 ? 3.144 -15.531 13.5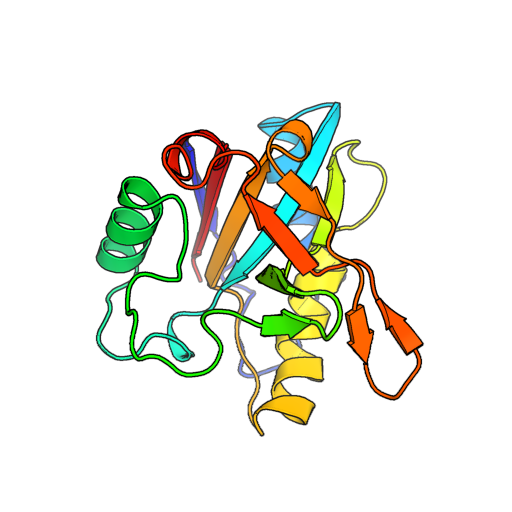75 1.00 75.94 72 GLY A N 1
ATOM 553 C CA . GLY A 1 72 ? 4.501 -15.847 14.039 1.00 75.94 72 GLY A CA 1
ATOM 554 C C . GLY A 1 72 ? 5.628 -15.146 13.272 1.00 75.94 72 GLY A C 1
ATOM 555 O O . GLY A 1 72 ? 6.779 -15.186 13.704 1.00 75.94 72 GLY A O 1
ATOM 556 N N . ARG A 1 73 ? 5.325 -14.489 12.149 1.00 76.38 73 ARG A N 1
ATOM 557 C CA . ARG A 1 73 ? 6.283 -13.712 11.349 1.00 76.38 73 ARG A CA 1
ATOM 558 C C . ARG A 1 73 ? 6.864 -12.520 12.127 1.00 76.38 73 ARG A C 1
ATOM 560 O O . ARG A 1 73 ? 6.163 -11.734 12.757 1.00 76.38 73 ARG A O 1
ATOM 567 N N . THR A 1 74 ? 8.170 -12.314 12.037 1.00 65.44 74 THR A N 1
ATOM 568 C CA . THR A 1 74 ? 8.816 -11.140 12.640 1.00 65.44 74 THR A CA 1
ATOM 569 C C . THR A 1 74 ? 8.259 -9.837 12.043 1.00 65.44 74 THR A C 1
ATOM 571 O O . THR A 1 74 ? 8.097 -9.726 10.829 1.00 65.44 74 THR A O 1
ATOM 574 N N . GLY A 1 75 ? 7.963 -8.840 12.885 1.00 65.00 75 GLY A N 1
ATOM 575 C CA . GLY A 1 75 ? 7.506 -7.512 12.441 1.00 65.00 75 GLY A CA 1
ATOM 576 C C . GLY A 1 75 ? 6.001 -7.376 12.159 1.00 65.00 75 GLY A C 1
ATOM 577 O O . GLY A 1 75 ? 5.593 -6.436 11.476 1.00 65.00 75 GLY A O 1
ATOM 578 N N . ILE A 1 76 ? 5.159 -8.289 12.659 1.00 57.97 76 ILE A N 1
ATOM 579 C CA . ILE A 1 76 ? 3.686 -8.216 12.522 1.00 57.97 76 ILE A CA 1
ATOM 580 C C . ILE A 1 76 ? 3.073 -7.037 13.273 1.00 57.97 76 ILE A C 1
ATOM 582 O O . ILE A 1 76 ? 2.075 -6.485 12.821 1.00 57.97 76 ILE A O 1
ATOM 586 N N . GLY A 1 77 ? 3.668 -6.650 14.398 1.00 61.97 77 GLY A N 1
ATOM 587 C CA . GLY A 1 77 ? 3.211 -5.534 15.205 1.00 61.97 77 GLY A CA 1
ATOM 588 C C . GLY A 1 77 ? 4.392 -4.855 15.870 1.00 61.97 77 GLY A C 1
ATOM 589 O O . GLY A 1 77 ? 5.284 -5.523 16.393 1.00 61.97 77 GLY A O 1
ATOM 590 N N . TYR A 1 78 ? 4.395 -3.528 15.843 1.00 69.81 78 TYR A N 1
ATOM 591 C CA . TYR A 1 78 ? 5.396 -2.737 16.549 1.00 69.81 78 TYR A CA 1
ATOM 592 C C . TYR A 1 78 ? 4.724 -2.140 17.776 1.00 69.81 78 TYR A C 1
ATOM 594 O O . TYR A 1 78 ? 3.857 -1.269 17.672 1.00 69.81 78 TYR A O 1
ATOM 602 N N . HIS A 1 79 ? 5.085 -2.663 18.947 1.00 72.69 79 HIS A N 1
ATOM 603 C CA . HIS A 1 79 ? 4.676 -2.077 20.213 1.00 72.69 79 HIS A CA 1
ATOM 604 C C . HIS A 1 79 ? 5.486 -0.810 20.437 1.00 72.69 79 HIS A C 1
ATOM 606 O O . HIS A 1 79 ? 6.702 -0.851 20.611 1.00 72.69 79 HIS A O 1
ATOM 612 N N . VAL A 1 80 ? 4.800 0.323 20.439 1.00 74.31 80 VAL A N 1
ATOM 613 C CA . VAL A 1 80 ? 5.396 1.589 20.853 1.00 74.31 80 VAL A CA 1
ATOM 614 C C . VAL A 1 80 ? 5.271 1.717 22.371 1.00 74.31 80 VAL A C 1
ATOM 616 O O . VAL A 1 80 ? 4.288 1.273 22.965 1.00 74.31 80 VAL A O 1
ATOM 619 N N . GLY A 1 81 ? 6.269 2.329 23.020 1.00 62.88 81 GLY A N 1
ATOM 620 C CA . GLY A 1 81 ? 6.405 2.394 24.488 1.00 62.88 81 GLY A CA 1
ATOM 621 C C . GLY A 1 81 ? 5.254 3.068 25.258 1.00 62.88 81 GLY A C 1
ATOM 622 O O . GLY A 1 81 ? 5.310 3.166 26.477 1.00 62.88 81 GLY A O 1
ATOM 623 N N . ASN A 1 82 ? 4.203 3.518 24.569 1.00 66.12 82 ASN A N 1
ATOM 624 C CA . ASN A 1 82 ? 2.975 4.081 25.132 1.00 66.12 82 ASN A CA 1
ATOM 625 C C . ASN A 1 82 ? 1.798 3.079 25.165 1.00 66.12 82 ASN A C 1
ATOM 627 O O . ASN A 1 82 ? 0.652 3.493 25.335 1.00 66.12 82 ASN A O 1
ATOM 631 N N . GLY A 1 83 ? 2.056 1.781 24.962 1.00 72.38 83 GLY A N 1
ATOM 632 C CA . GLY A 1 83 ? 1.032 0.732 24.988 1.00 72.38 83 GLY A CA 1
ATOM 633 C C . GLY A 1 83 ? 0.158 0.667 23.731 1.00 72.38 83 GLY A C 1
ATOM 634 O O . GLY A 1 83 ? -0.825 -0.070 23.716 1.00 72.38 83 GLY A O 1
ATOM 635 N N . ARG A 1 84 ? 0.492 1.424 22.677 1.00 79.00 84 ARG A N 1
ATOM 636 C CA . ARG A 1 84 ? -0.151 1.299 21.363 1.00 79.00 84 ARG A CA 1
ATOM 637 C C . ARG A 1 84 ? 0.598 0.288 20.497 1.00 79.00 84 ARG A C 1
ATOM 639 O O . ARG A 1 84 ? 1.794 0.052 20.669 1.00 79.00 84 ARG A O 1
ATOM 646 N N . THR A 1 85 ? -0.119 -0.274 19.536 1.00 88.12 85 THR A N 1
ATOM 647 C CA . THR A 1 85 ? 0.433 -1.193 18.542 1.00 88.12 85 THR A CA 1
ATOM 648 C C . THR A 1 85 ? 0.276 -0.569 17.167 1.00 88.12 85 THR A C 1
ATOM 650 O O . THR A 1 85 ? -0.798 -0.077 16.832 1.00 88.12 85 THR A O 1
ATOM 653 N N . ILE A 1 86 ? 1.349 -0.574 16.385 1.00 91.88 86 ILE A N 1
ATOM 654 C CA . ILE A 1 86 ? 1.301 -0.317 14.946 1.00 91.88 86 ILE A CA 1
ATOM 655 C C . ILE A 1 86 ? 0.959 -1.643 14.273 1.00 91.88 86 ILE A C 1
ATOM 657 O O . ILE A 1 86 ? 1.723 -2.601 14.396 1.00 91.88 86 ILE A O 1
ATOM 661 N N . ASP A 1 87 ? -0.172 -1.693 13.571 1.00 92.62 87 ASP A N 1
ATOM 662 C CA . ASP A 1 87 ? -0.581 -2.854 12.776 1.00 92.62 87 ASP A CA 1
ATOM 663 C C . ASP A 1 87 ? 0.206 -2.921 11.456 1.00 92.62 87 ASP A C 1
ATOM 665 O O . ASP A 1 87 ? 0.568 -3.998 10.977 1.00 92.62 87 ASP A O 1
ATOM 669 N N . PHE A 1 88 ? 0.478 -1.762 10.847 1.00 93.81 88 PHE A N 1
ATOM 670 C CA . PHE A 1 88 ? 1.273 -1.663 9.627 1.00 93.81 88 PHE A CA 1
ATOM 671 C C . PHE A 1 88 ? 1.870 -0.267 9.427 1.00 93.81 88 PHE A C 1
ATOM 673 O O . PHE A 1 88 ? 1.366 0.721 9.956 1.00 93.81 88 PHE A O 1
ATOM 680 N N . PHE A 1 89 ? 2.912 -0.200 8.599 1.00 93.19 89 PHE A N 1
ATOM 681 C CA . PHE A 1 89 ? 3.453 1.054 8.076 1.00 93.19 89 PHE A CA 1
ATOM 682 C C . PHE A 1 89 ? 2.918 1.334 6.672 1.00 93.19 89 PHE A C 1
ATOM 684 O O . PHE A 1 89 ? 2.710 0.396 5.886 1.00 93.19 89 PHE A O 1
ATOM 691 N N . GLY A 1 90 ? 2.696 2.605 6.356 1.00 95.69 90 GLY A N 1
ATOM 692 C CA . GLY A 1 90 ? 2.238 3.047 5.046 1.00 95.69 90 GLY A CA 1
ATOM 693 C C . GLY A 1 90 ? 2.404 4.548 4.830 1.00 95.69 90 GLY A C 1
ATOM 694 O O . GLY A 1 90 ? 2.609 5.319 5.759 1.00 95.69 90 GLY A O 1
ATOM 695 N N . LEU A 1 91 ? 2.285 4.967 3.577 1.00 95.88 91 LEU A N 1
ATOM 696 C CA . LEU A 1 91 ? 2.406 6.352 3.153 1.00 95.88 91 LEU A CA 1
ATOM 697 C C . LEU A 1 91 ? 1.022 7.026 3.174 1.00 95.88 91 LEU A C 1
ATOM 699 O O . LEU A 1 91 ? 0.178 6.693 2.332 1.00 95.88 91 LEU A O 1
ATOM 703 N N . PRO A 1 92 ? 0.741 7.960 4.104 1.00 96.12 92 PRO A N 1
ATOM 704 C CA . PRO A 1 92 ? -0.478 8.755 4.040 1.00 96.12 92 PRO A CA 1
ATOM 705 C C . PRO A 1 92 ? -0.444 9.668 2.815 1.00 96.12 92 PRO A C 1
ATOM 707 O O . PRO A 1 92 ? 0.565 10.319 2.539 1.00 96.12 92 PRO A O 1
ATOM 710 N N . ALA A 1 93 ? -1.558 9.746 2.090 1.00 95.50 93 ALA A N 1
ATOM 711 C CA . ALA A 1 93 ? -1.624 10.529 0.867 1.00 95.50 93 ALA A CA 1
ATOM 712 C C . ALA A 1 93 ? -3.011 11.130 0.619 1.00 95.50 93 ALA A C 1
ATOM 714 O O . ALA A 1 93 ? -4.033 10.590 1.043 1.00 95.50 93 ALA A O 1
ATOM 715 N N . MET A 1 94 ? -3.032 12.240 -0.121 1.00 95.94 94 MET A N 1
ATOM 716 C CA . MET A 1 94 ? -4.249 12.828 -0.677 1.00 95.94 94 MET A CA 1
ATOM 717 C C . MET A 1 94 ? -4.214 12.686 -2.200 1.00 95.94 94 MET A C 1
ATOM 719 O O . MET A 1 94 ? -3.412 13.340 -2.874 1.00 95.94 94 MET A O 1
ATOM 723 N N . LEU A 1 95 ? -5.112 11.866 -2.740 1.00 94.19 95 LEU A N 1
ATOM 724 C CA . LEU A 1 95 ? -5.219 11.591 -4.170 1.00 94.19 95 LEU A CA 1
ATOM 725 C C . LEU A 1 95 ? -5.899 12.766 -4.882 1.00 94.19 95 LEU A C 1
ATOM 727 O O . LEU A 1 95 ? -7.120 12.841 -4.967 1.00 94.19 95 LEU A O 1
ATOM 731 N N . THR A 1 96 ? -5.101 13.726 -5.356 1.00 92.38 96 THR A N 1
ATOM 732 C CA . THR A 1 96 ? -5.580 14.929 -6.078 1.00 92.38 96 THR A CA 1
ATOM 733 C C . THR A 1 96 ? -5.082 15.031 -7.519 1.00 92.38 96 THR A C 1
ATOM 735 O O . THR A 1 96 ? -5.434 15.984 -8.210 1.00 92.38 96 THR A O 1
ATOM 738 N N . GLY A 1 97 ? -4.206 14.120 -7.953 1.00 86.44 97 GLY A N 1
ATOM 739 C CA . GLY A 1 97 ? -3.518 14.183 -9.247 1.00 86.44 97 GLY A CA 1
ATOM 740 C C . GLY A 1 97 ? -2.419 15.249 -9.353 1.00 86.44 97 GLY A C 1
ATOM 741 O O . GLY A 1 97 ? -1.865 15.443 -10.427 1.00 86.44 97 GLY A O 1
ATOM 742 N N . ARG A 1 98 ? -2.100 15.973 -8.268 1.00 85.19 98 ARG A N 1
ATOM 743 C CA . ARG A 1 98 ? -1.114 17.076 -8.290 1.00 85.19 98 ARG A CA 1
ATOM 744 C C . ARG A 1 98 ? 0.255 16.731 -7.716 1.00 85.19 98 ARG A C 1
ATOM 746 O O . ARG A 1 98 ? 1.194 17.492 -7.924 1.00 85.19 98 ARG A O 1
ATOM 753 N N . LYS A 1 99 ? 0.354 15.668 -6.920 1.00 86.12 99 LYS A N 1
ATOM 754 C CA . LYS A 1 99 ? 1.582 15.292 -6.213 1.00 86.12 99 LYS A CA 1
ATOM 755 C C . LYS A 1 99 ? 1.978 13.872 -6.605 1.00 86.12 99 LYS A C 1
ATOM 757 O O . LYS A 1 99 ? 1.085 13.025 -6.569 1.00 86.12 99 LYS A O 1
ATOM 762 N N . PRO A 1 100 ? 3.260 13.622 -6.918 1.00 87.56 100 PRO A N 1
ATOM 763 C CA . PRO A 1 100 ? 3.749 12.272 -7.129 1.00 87.56 100 PRO A CA 1
ATOM 764 C C . PRO A 1 100 ? 3.816 11.560 -5.775 1.00 87.56 100 PRO A C 1
ATOM 766 O O . PRO A 1 100 ? 4.512 12.004 -4.861 1.00 87.56 100 PRO A O 1
ATOM 769 N N . ILE A 1 101 ? 3.029 10.503 -5.607 1.00 93.31 101 ILE A N 1
ATOM 770 C CA . ILE A 1 101 ? 2.950 9.735 -4.359 1.00 93.31 101 ILE A CA 1
ATOM 771 C C . ILE A 1 101 ? 3.686 8.412 -4.548 1.00 93.31 101 ILE A C 1
ATOM 773 O O . ILE A 1 101 ? 4.507 8.033 -3.711 1.00 93.31 101 ILE A O 1
ATOM 777 N N . ALA A 1 102 ? 3.420 7.723 -5.656 1.00 95.75 102 ALA A N 1
ATOM 778 C CA . ALA A 1 102 ? 3.991 6.412 -5.928 1.00 95.75 102 ALA A CA 1
ATOM 779 C C . ALA A 1 102 ? 5.495 6.444 -6.251 1.00 95.75 102 ALA A C 1
ATOM 781 O O . ALA A 1 102 ? 6.173 5.456 -5.981 1.00 95.75 102 ALA A O 1
ATOM 782 N N . GLU A 1 103 ? 6.034 7.570 -6.737 1.00 96.06 103 GLU A N 1
ATOM 783 C CA . GLU A 1 103 ? 7.485 7.761 -6.932 1.00 96.06 103 GLU A CA 1
ATOM 784 C C . GLU A 1 103 ? 8.266 7.429 -5.653 1.00 96.06 103 GLU A C 1
ATOM 786 O O . GLU A 1 103 ? 9.213 6.642 -5.681 1.00 96.06 103 GLU A O 1
ATOM 791 N N . ARG A 1 104 ? 7.807 7.952 -4.507 1.00 94.56 104 ARG A N 1
ATOM 792 C CA . ARG A 1 104 ? 8.430 7.692 -3.206 1.00 94.56 104 ARG A CA 1
ATOM 793 C C . ARG A 1 104 ? 8.384 6.212 -2.833 1.00 94.56 104 ARG A C 1
ATOM 795 O O . ARG A 1 104 ? 9.381 5.679 -2.369 1.00 94.56 104 ARG A O 1
ATOM 802 N N . LEU A 1 105 ? 7.254 5.534 -3.053 1.00 94.69 105 LEU A N 1
ATOM 803 C CA . LEU A 1 105 ? 7.139 4.101 -2.754 1.00 94.69 105 LEU A CA 1
ATOM 804 C C . LEU A 1 105 ? 8.136 3.272 -3.568 1.00 94.69 105 LEU A C 1
ATOM 806 O O . LEU A 1 105 ? 8.755 2.362 -3.025 1.00 94.69 105 LEU A O 1
ATOM 810 N N . ILE A 1 106 ? 8.297 3.584 -4.855 1.00 96.00 106 ILE A N 1
ATOM 811 C CA . ILE A 1 106 ? 9.244 2.886 -5.733 1.00 96.00 106 ILE A CA 1
ATOM 812 C C . ILE A 1 106 ? 10.677 3.134 -5.262 1.00 96.00 106 ILE A C 1
ATOM 814 O O . ILE A 1 106 ? 11.456 2.186 -5.155 1.00 96.00 106 ILE A O 1
ATOM 818 N N . HIS A 1 107 ? 11.002 4.391 -4.949 1.00 94.88 107 HIS A N 1
ATOM 819 C CA . HIS A 1 107 ? 12.306 4.775 -4.424 1.00 94.88 107 HIS A CA 1
ATOM 820 C C . HIS A 1 107 ? 12.631 4.030 -3.121 1.00 94.88 107 HIS A C 1
ATOM 822 O O . HIS A 1 107 ? 13.682 3.401 -3.029 1.00 94.88 107 HIS A O 1
ATOM 828 N N . ASP A 1 108 ? 11.723 4.035 -2.141 1.00 92.00 108 ASP A N 1
ATOM 829 C CA . ASP A 1 108 ? 11.935 3.403 -0.831 1.00 92.00 108 ASP A CA 1
ATOM 830 C C . ASP A 1 108 ? 12.103 1.873 -0.965 1.00 92.00 108 ASP A C 1
ATOM 832 O O . ASP A 1 108 ? 12.961 1.265 -0.323 1.00 92.00 108 ASP A O 1
ATOM 836 N N . PHE A 1 109 ? 11.348 1.229 -1.861 1.00 93.56 109 PHE A N 1
ATOM 837 C CA . PHE A 1 109 ? 11.497 -0.207 -2.136 1.00 93.56 109 PHE A CA 1
ATOM 838 C C . PHE A 1 109 ? 12.826 -0.560 -2.821 1.00 93.56 109 PHE A C 1
ATOM 840 O O . PHE A 1 109 ? 13.378 -1.637 -2.581 1.00 93.56 109 PHE A O 1
ATOM 847 N N . TYR A 1 110 ? 13.360 0.333 -3.655 1.00 94.44 110 TYR A N 1
ATOM 848 C CA . TYR A 1 110 ? 14.626 0.101 -4.342 1.00 94.44 110 TYR A CA 1
ATOM 849 C C . TYR A 1 110 ? 15.843 0.430 -3.463 1.00 94.44 110 TYR A C 1
ATOM 851 O O . TYR A 1 110 ? 16.763 -0.384 -3.365 1.00 94.44 110 TYR A O 1
ATOM 859 N N . HIS A 1 111 ? 15.845 1.598 -2.816 1.00 94.00 111 HIS A N 1
ATOM 860 C CA . HIS A 1 111 ? 16.986 2.127 -2.059 1.00 94.00 111 HIS A CA 1
ATOM 861 C C . HIS A 1 111 ? 16.931 1.756 -0.577 1.00 94.00 111 HIS A C 1
ATOM 863 O O . HIS A 1 111 ? 17.856 1.117 -0.082 1.00 94.00 111 HIS A O 1
ATOM 869 N N . SER A 1 112 ? 15.839 2.060 0.129 1.00 90.12 112 SER A N 1
ATOM 870 C CA . SER A 1 112 ? 15.756 1.806 1.578 1.00 90.12 112 SER A CA 1
ATOM 871 C C . SER A 1 112 ? 15.738 0.314 1.904 1.00 90.12 112 SER A C 1
ATOM 873 O O . SER A 1 112 ? 16.394 -0.121 2.844 1.00 90.12 112 SER A O 1
ATOM 875 N N . ALA A 1 113 ? 15.083 -0.518 1.084 1.00 89.44 113 ALA A N 1
ATOM 876 C CA . ALA A 1 113 ? 15.125 -1.967 1.297 1.00 89.44 113 ALA A CA 1
ATOM 877 C C . ALA A 1 113 ? 16.548 -2.547 1.175 1.00 89.44 113 ALA A C 1
ATOM 879 O O . ALA A 1 113 ? 16.874 -3.512 1.867 1.00 89.44 113 ALA A O 1
ATOM 880 N N . LEU A 1 114 ? 17.407 -1.958 0.333 1.00 90.12 114 LEU A N 1
ATOM 881 C CA . LEU A 1 114 ? 18.805 -2.369 0.227 1.00 90.12 114 LEU A CA 1
ATOM 882 C C . LEU A 1 114 ? 19.573 -2.059 1.516 1.00 90.12 114 LEU A C 1
ATOM 884 O O . LEU A 1 114 ? 20.337 -2.907 1.970 1.00 90.12 114 LEU A O 1
ATOM 888 N N . GLU A 1 115 ? 19.346 -0.889 2.108 1.00 88.31 115 GLU A N 1
ATOM 889 C CA . GLU A 1 115 ? 19.963 -0.486 3.376 1.00 88.31 115 GLU A CA 1
ATOM 890 C C . GLU A 1 115 ? 19.463 -1.348 4.545 1.00 88.31 115 GLU A C 1
ATOM 892 O O . GLU A 1 115 ? 20.267 -1.878 5.312 1.00 88.31 115 GLU A O 1
ATOM 897 N N . ASP A 1 116 ? 18.149 -1.567 4.628 1.00 84.25 116 ASP A N 1
ATOM 898 C CA . ASP A 1 116 ? 17.515 -2.270 5.747 1.00 84.25 116 ASP A CA 1
ATOM 899 C C . ASP A 1 116 ? 17.688 -3.794 5.685 1.00 84.25 116 ASP A C 1
ATOM 901 O O . ASP A 1 116 ? 17.782 -4.469 6.712 1.00 84.25 116 ASP A O 1
ATOM 905 N N . ARG A 1 117 ? 17.661 -4.370 4.476 1.00 85.31 117 ARG A N 1
ATOM 906 C CA . ARG A 1 117 ? 17.550 -5.827 4.259 1.00 85.31 117 ARG A CA 1
ATOM 907 C C . ARG A 1 117 ? 18.750 -6.420 3.532 1.00 85.31 117 ARG A C 1
ATOM 909 O O . ARG A 1 117 ? 18.857 -7.642 3.441 1.00 85.31 117 ARG A O 1
ATOM 916 N N . GLY A 1 118 ? 19.636 -5.583 2.994 1.00 90.12 118 GLY A N 1
ATOM 917 C CA . GLY A 1 118 ? 20.786 -6.012 2.198 1.00 90.12 118 GLY A CA 1
ATOM 918 C C . GLY A 1 118 ? 20.441 -6.413 0.761 1.00 90.12 118 GLY A C 1
ATOM 919 O O . GLY A 1 118 ? 21.290 -6.970 0.065 1.00 90.12 118 GLY A O 1
ATOM 920 N N . TYR A 1 119 ? 19.213 -6.164 0.291 1.00 90.62 119 TYR A N 1
ATOM 921 C CA . TYR A 1 119 ? 18.813 -6.429 -1.092 1.00 90.62 119 TYR A CA 1
ATOM 922 C C . TYR A 1 119 ? 17.700 -5.499 -1.573 1.00 90.62 119 TYR A C 1
ATOM 924 O O . TYR A 1 119 ? 16.845 -5.063 -0.810 1.00 90.62 119 TYR A O 1
ATOM 932 N N . ARG A 1 120 ? 17.680 -5.258 -2.885 1.00 91.19 120 ARG A N 1
ATOM 933 C CA . ARG A 1 120 ? 16.636 -4.476 -3.553 1.00 91.19 120 ARG A CA 1
ATOM 934 C C . ARG A 1 120 ? 15.346 -5.270 -3.668 1.00 91.19 120 ARG A C 1
ATOM 936 O O . ARG A 1 120 ? 15.368 -6.487 -3.906 1.00 91.19 120 ARG A O 1
ATOM 943 N N . VAL A 1 121 ? 14.229 -4.568 -3.548 1.00 92.88 121 VAL A N 1
ATOM 944 C CA . VAL A 1 121 ? 12.899 -5.160 -3.603 1.00 92.88 121 VAL A CA 1
ATOM 945 C C . VAL A 1 121 ? 12.080 -4.446 -4.666 1.00 92.88 121 VAL A C 1
ATOM 947 O O . VAL A 1 121 ? 12.073 -3.223 -4.756 1.00 92.88 121 VAL A O 1
ATOM 950 N N . ARG A 1 122 ? 11.388 -5.221 -5.500 1.00 94.75 122 ARG A N 1
ATOM 951 C CA . ARG A 1 122 ? 10.419 -4.671 -6.442 1.00 94.75 122 ARG A CA 1
ATOM 952 C C . ARG A 1 122 ? 9.064 -4.598 -5.762 1.00 94.75 122 ARG A C 1
ATOM 954 O O . ARG A 1 122 ? 8.630 -5.566 -5.150 1.00 94.75 122 ARG A O 1
ATOM 961 N N . LEU A 1 123 ? 8.385 -3.473 -5.908 1.00 95.38 123 LEU A N 1
ATOM 962 C CA . LEU A 1 123 ? 6.998 -3.341 -5.503 1.00 95.38 123 LEU A CA 1
ATOM 963 C C . LEU A 1 123 ? 6.103 -4.158 -6.450 1.00 95.38 123 LEU A C 1
ATOM 965 O O . LEU A 1 123 ? 6.108 -3.935 -7.658 1.00 95.38 123 LEU A O 1
ATOM 969 N N . GLU A 1 124 ? 5.334 -5.096 -5.903 1.00 96.62 124 GLU A N 1
ATOM 970 C CA . GLU A 1 124 ? 4.437 -5.973 -6.678 1.00 96.62 124 GLU A CA 1
ATOM 971 C C . GLU A 1 124 ? 2.966 -5.691 -6.370 1.00 96.62 124 GLU A C 1
ATOM 973 O O . GLU A 1 124 ? 2.114 -5.810 -7.251 1.00 96.62 124 GLU A O 1
ATOM 978 N N . LEU A 1 125 ? 2.662 -5.275 -5.136 1.00 97.81 125 LEU A N 1
ATOM 979 C CA . LEU A 1 125 ? 1.317 -4.897 -4.714 1.00 97.81 125 LEU A CA 1
ATOM 980 C C . LEU A 1 125 ? 1.310 -3.546 -4.003 1.00 97.81 125 LEU A C 1
ATOM 982 O O . LEU A 1 125 ? 2.188 -3.257 -3.190 1.00 97.81 125 LEU A O 1
ATOM 986 N N . ILE A 1 126 ? 0.254 -2.765 -4.222 1.00 98.31 126 ILE A N 1
ATOM 987 C CA . ILE A 1 126 ? -0.075 -1.596 -3.400 1.00 98.31 126 ILE A CA 1
ATOM 988 C C . ILE A 1 126 ? -1.451 -1.8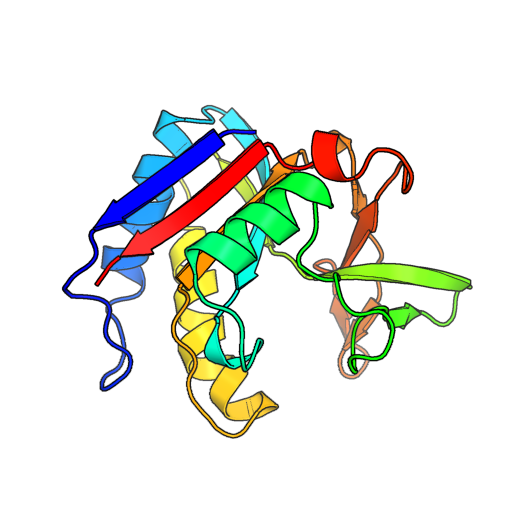02 -2.788 1.00 98.31 126 ILE A C 1
ATOM 990 O O . ILE A 1 126 ? -2.454 -1.924 -3.488 1.00 98.31 126 ILE A O 1
ATOM 994 N N . MET A 1 127 ? -1.516 -1.800 -1.465 1.00 98.56 127 MET A N 1
ATOM 995 C CA . MET A 1 127 ? -2.770 -1.745 -0.732 1.00 98.56 127 MET A CA 1
ATOM 996 C C . MET A 1 127 ? -3.196 -0.293 -0.540 1.00 98.56 127 MET A C 1
ATOM 998 O O . MET A 1 127 ? -2.400 0.534 -0.094 1.00 98.56 127 MET A O 1
ATOM 1002 N N . VAL A 1 128 ? -4.461 0.002 -0.828 1.00 98.56 128 VAL A N 1
ATOM 1003 C CA . VAL A 1 128 ? -5.059 1.331 -0.667 1.00 98.56 128 VAL A CA 1
ATOM 1004 C C . VAL A 1 128 ? -6.074 1.272 0.464 1.00 98.56 128 VAL A C 1
ATOM 1006 O O . VAL A 1 128 ? -7.135 0.666 0.315 1.00 98.56 128 VAL A O 1
ATOM 1009 N N . TYR A 1 129 ? -5.772 1.905 1.592 1.00 98.62 129 TYR A N 1
ATOM 1010 C CA . TYR A 1 129 ? -6.663 1.943 2.749 1.00 98.62 129 TYR A CA 1
ATOM 1011 C C . TYR A 1 129 ? -7.424 3.261 2.862 1.00 98.62 129 TYR A C 1
ATOM 1013 O O . TYR A 1 129 ? -6.904 4.329 2.544 1.00 98.62 129 TYR A O 1
ATOM 1021 N N . ASP A 1 130 ? -8.640 3.191 3.398 1.00 98.31 130 ASP A N 1
ATOM 1022 C CA . ASP A 1 130 ? -9.418 4.358 3.800 1.00 98.31 130 ASP A CA 1
ATOM 1023 C C . ASP A 1 130 ? -8.800 5.004 5.044 1.00 98.31 130 ASP A C 1
ATOM 1025 O O . ASP A 1 130 ? -8.862 4.452 6.149 1.00 98.31 130 ASP A O 1
ATOM 1029 N N . ARG A 1 131 ? -8.235 6.206 4.880 1.00 98.00 131 ARG A N 1
ATOM 1030 C CA . ARG A 1 131 ? -7.552 6.918 5.965 1.00 98.00 131 ARG A CA 1
ATOM 1031 C C . ARG A 1 131 ? -8.463 7.184 7.163 1.00 98.00 131 ARG A C 1
ATOM 1033 O O . ARG A 1 131 ? -7.974 7.179 8.296 1.00 98.00 131 ARG A O 1
ATOM 1040 N N . SER A 1 132 ? -9.765 7.386 6.948 1.00 97.88 132 SER A N 1
ATOM 1041 C CA . SER A 1 132 ? -10.723 7.684 8.020 1.00 97.88 132 SER A CA 1
ATOM 1042 C C . SER A 1 132 ? -10.912 6.508 8.984 1.00 97.88 132 SER A C 1
ATOM 1044 O O . SER A 1 132 ? -11.187 6.712 10.168 1.00 97.88 132 SER A O 1
ATOM 1046 N N . LYS A 1 133 ? -10.675 5.276 8.515 1.00 98.12 133 LYS A N 1
ATOM 1047 C CA . LYS A 1 133 ? -10.811 4.038 9.296 1.00 98.12 133 LYS A CA 1
ATOM 1048 C C . LYS A 1 133 ? -9.528 3.627 10.031 1.00 98.12 133 LYS A C 1
ATOM 1050 O O . LYS A 1 133 ? -9.492 2.574 10.669 1.00 98.12 133 LYS A O 1
ATOM 1055 N N . LEU A 1 134 ? -8.497 4.471 9.987 1.00 97.69 134 LEU A N 1
ATOM 1056 C CA . LEU A 1 134 ? -7.195 4.229 10.602 1.00 97.69 134 LEU A CA 1
ATOM 1057 C C . LEU A 1 134 ? -6.877 5.250 11.701 1.00 97.69 134 LEU A C 1
ATOM 1059 O O . LEU A 1 134 ? -7.272 6.423 11.650 1.00 97.69 134 LEU A O 1
ATOM 1063 N N . LEU A 1 135 ? -6.110 4.797 12.687 1.00 96.00 135 LEU A N 1
ATOM 1064 C CA . LEU A 1 135 ? -5.435 5.616 13.685 1.00 96.00 135 LEU A CA 1
ATOM 1065 C C . LEU A 1 135 ? -3.970 5.733 13.288 1.00 96.00 135 LEU A C 1
ATOM 1067 O O . LEU A 1 135 ? -3.307 4.722 13.093 1.00 96.00 135 LEU A O 1
ATOM 1071 N N . MET A 1 136 ? -3.467 6.959 13.187 1.00 95.56 136 MET A N 1
ATOM 1072 C CA . MET A 1 136 ? -2.028 7.175 13.073 1.00 95.56 136 MET A CA 1
ATOM 1073 C C . MET A 1 136 ? -1.401 6.964 14.448 1.00 95.56 136 MET A C 1
ATOM 1075 O O . MET A 1 136 ? -1.903 7.478 15.454 1.00 95.56 136 MET A O 1
ATOM 1079 N N . VAL A 1 137 ? -0.322 6.200 14.484 1.00 93.62 137 VAL A N 1
ATOM 1080 C CA . VAL A 1 137 ? 0.437 5.886 15.686 1.00 93.62 137 VAL A CA 1
ATOM 1081 C C . VAL A 1 137 ? 1.835 6.454 15.492 1.00 93.62 137 VAL A C 1
ATOM 1083 O O . VAL A 1 137 ? 2.638 5.925 14.731 1.00 93.62 137 VAL A O 1
ATOM 1086 N N . GLU A 1 138 ? 2.106 7.567 16.171 1.00 90.75 138 GLU A N 1
ATOM 1087 C CA . GLU A 1 138 ? 3.443 8.156 16.193 1.00 90.75 138 GLU A CA 1
ATOM 1088 C C . GLU A 1 138 ? 4.436 7.194 16.847 1.00 90.75 138 GLU A C 1
ATOM 1090 O O . GLU A 1 138 ? 4.133 6.551 17.860 1.00 90.75 138 GLU A O 1
ATOM 1095 N N . HIS A 1 139 ? 5.635 7.136 16.284 1.00 88.44 139 HIS A N 1
ATOM 1096 C CA . HIS A 1 139 ? 6.743 6.357 16.820 1.00 88.44 139 HIS A CA 1
ATOM 1097 C C . HIS A 1 139 ? 8.068 7.077 16.567 1.00 88.44 139 HIS A C 1
ATOM 1099 O O . HIS A 1 139 ? 8.092 8.167 15.990 1.00 88.44 139 HIS A O 1
ATOM 1105 N N . LEU A 1 140 ? 9.156 6.506 17.083 1.00 86.19 140 LEU A N 1
ATOM 1106 C CA . LEU A 1 140 ? 10.495 7.060 16.937 1.00 86.19 140 LEU A CA 1
ATOM 1107 C C . LEU A 1 140 ? 11.360 6.130 16.090 1.00 86.19 140 LEU A C 1
ATOM 1109 O O . LEU A 1 140 ? 11.446 4.943 16.400 1.00 86.19 140 LEU A O 1
ATOM 1113 N N . TYR A 1 141 ? 12.042 6.698 15.103 1.00 80.94 141 TYR A N 1
ATOM 1114 C CA . TYR A 1 141 ? 13.131 6.064 14.367 1.00 80.94 141 TYR A CA 1
ATOM 1115 C C . TYR A 1 141 ? 14.412 6.854 14.648 1.00 80.94 141 TYR A C 1
ATOM 1117 O O . TYR A 1 141 ? 14.446 8.062 14.424 1.00 80.94 141 TYR A O 1
ATOM 1125 N N . ASP A 1 142 ? 15.428 6.228 15.248 1.00 82.88 142 ASP A N 1
ATOM 1126 C CA . ASP A 1 142 ? 16.676 6.894 15.671 1.00 82.88 142 ASP A CA 1
ATOM 1127 C C . ASP A 1 142 ? 16.462 8.213 16.447 1.00 82.88 142 ASP A C 1
ATOM 1129 O O . ASP A 1 142 ? 17.162 9.211 16.270 1.00 82.88 142 ASP A O 1
ATOM 1133 N N . GLY A 1 143 ? 15.434 8.242 17.304 1.00 84.25 143 GLY A N 1
ATOM 1134 C CA . GLY A 1 143 ? 15.056 9.417 18.098 1.00 84.25 143 GLY A CA 1
ATOM 1135 C C . GLY A 1 143 ? 14.278 10.502 17.339 1.00 84.25 143 GLY A C 1
ATOM 1136 O O . GLY A 1 143 ? 13.854 11.481 17.957 1.00 84.25 143 GLY A O 1
ATOM 1137 N N . LYS A 1 144 ? 14.031 10.335 16.035 1.00 86.19 144 LYS A N 1
ATOM 1138 C CA . LYS A 1 144 ? 13.181 11.216 15.221 1.00 86.19 144 LYS A CA 1
ATOM 1139 C C . LYS A 1 144 ? 11.742 10.721 15.215 1.00 86.19 144 LYS A C 1
ATOM 1141 O O . LYS A 1 144 ? 11.497 9.524 15.146 1.00 86.19 144 LYS A O 1
ATOM 1146 N N . ARG A 1 145 ? 10.787 11.649 15.310 1.00 89.06 145 ARG A N 1
ATOM 1147 C CA . ARG A 1 145 ? 9.353 11.332 15.265 1.00 89.06 145 ARG A CA 1
ATOM 1148 C C . ARG A 1 145 ? 8.912 11.047 13.841 1.00 89.06 145 ARG A C 1
ATOM 1150 O O . ARG A 1 145 ? 9.076 11.905 12.982 1.00 89.06 145 ARG A O 1
ATOM 1157 N N . GLU A 1 146 ? 8.265 9.905 13.661 1.00 90.06 146 GLU A N 1
ATOM 1158 C CA . GLU A 1 146 ? 7.722 9.448 12.387 1.00 90.06 146 GLU A CA 1
ATOM 1159 C C . GLU A 1 146 ? 6.214 9.171 12.493 1.00 90.06 146 GLU A C 1
ATOM 1161 O O . GLU A 1 146 ? 5.670 8.889 13.570 1.00 90.06 146 GLU A O 1
ATOM 1166 N N . SER A 1 147 ? 5.523 9.292 11.356 1.00 91.31 147 SER A N 1
ATOM 1167 C CA . SER A 1 147 ? 4.050 9.323 11.263 1.00 91.31 147 SER A CA 1
ATOM 1168 C C . SER A 1 147 ? 3.474 8.417 10.166 1.00 91.31 147 SER A C 1
ATOM 1170 O O . SER A 1 147 ? 2.370 8.635 9.668 1.00 91.31 147 SER A O 1
ATOM 1172 N N . ASP A 1 148 ? 4.215 7.376 9.805 1.00 93.38 148 ASP A N 1
ATOM 1173 C CA . ASP A 1 148 ? 3.841 6.358 8.818 1.00 93.38 148 ASP A CA 1
ATOM 1174 C C . ASP A 1 148 ? 3.278 5.070 9.459 1.00 93.38 148 ASP A C 1
ATOM 1176 O O . ASP A 1 148 ? 2.853 4.160 8.750 1.00 93.38 148 ASP A O 1
ATOM 1180 N N . GLY A 1 149 ? 3.241 4.987 10.794 1.00 94.56 149 GLY A N 1
ATOM 1181 C CA . GLY A 1 149 ? 2.646 3.883 11.544 1.00 94.56 149 GLY A CA 1
ATOM 1182 C C . GLY A 1 149 ? 1.131 4.028 11.682 1.00 94.56 149 GLY A C 1
ATOM 1183 O O . GLY A 1 149 ? 0.625 5.077 12.092 1.00 94.56 149 GLY A O 1
ATOM 1184 N N . PHE A 1 150 ? 0.389 2.959 11.390 1.00 95.94 150 PHE A N 1
ATOM 1185 C CA . PHE A 1 150 ? -1.069 2.930 11.468 1.00 95.94 150 PHE A CA 1
ATOM 1186 C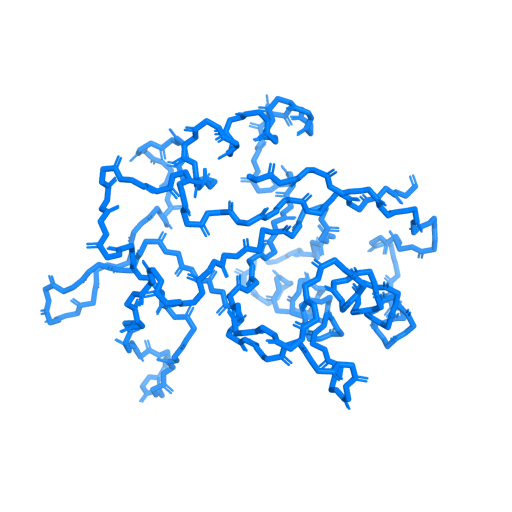 C . PHE A 1 150 ? -1.598 1.722 12.236 1.00 95.94 150 PHE A C 1
ATOM 1188 O O . PHE A 1 150 ? -1.046 0.624 12.181 1.00 95.94 150 PHE A O 1
ATOM 1195 N N . ALA A 1 151 ? -2.718 1.944 12.920 1.00 95.25 151 ALA A N 1
ATOM 1196 C CA . ALA A 1 151 ? -3.545 0.917 13.532 1.00 95.25 151 ALA A CA 1
ATOM 1197 C C . ALA A 1 151 ? -4.976 0.981 12.986 1.00 95.25 151 ALA A C 1
ATOM 1199 O O . ALA A 1 151 ? -5.482 2.056 12.641 1.00 95.25 151 ALA A O 1
ATOM 1200 N N . PHE A 1 152 ? -5.658 -0.157 12.934 1.00 95.81 152 PHE A N 1
ATOM 1201 C CA . PHE A 1 152 ? -7.069 -0.202 12.563 1.00 95.81 152 PHE A CA 1
ATOM 1202 C C . PHE A 1 152 ? -7.929 0.374 13.693 1.00 95.81 152 PHE A C 1
ATOM 1204 O O . PHE A 1 152 ? -7.779 -0.009 14.851 1.00 95.81 152 PHE A O 1
ATOM 1211 N N . ARG A 1 153 ? -8.876 1.271 13.369 1.00 96.06 153 ARG A N 1
ATOM 1212 C CA . ARG A 1 153 ? -9.847 1.760 14.371 1.00 96.06 153 ARG A CA 1
ATOM 1213 C C . ARG A 1 153 ? -10.718 0.635 14.923 1.00 96.06 153 ARG A C 1
ATOM 1215 O O . ARG A 1 153 ? -11.060 0.658 16.098 1.00 96.06 153 ARG A O 1
ATOM 1222 N N . ASP A 1 154 ? -11.071 -0.317 14.063 1.00 96.38 154 ASP A N 1
ATOM 1223 C CA . ASP A 1 154 ? -11.840 -1.509 14.404 1.00 96.38 154 ASP A CA 1
ATOM 1224 C C . ASP A 1 154 ? -11.109 -2.758 13.873 1.00 96.38 154 ASP A C 1
ATOM 1226 O O . ASP A 1 154 ? -11.229 -3.096 12.688 1.00 96.38 154 ASP A O 1
ATOM 1230 N N . PRO A 1 155 ? -10.329 -3.449 14.725 1.00 93.12 155 PRO A N 1
ATOM 1231 C CA . PRO A 1 155 ? -9.587 -4.647 14.338 1.00 93.12 155 PRO A CA 1
ATOM 1232 C C . PRO A 1 155 ? -10.459 -5.831 13.900 1.00 93.12 155 PRO A C 1
ATOM 1234 O O . PRO A 1 155 ? -9.932 -6.749 13.274 1.00 93.12 155 PRO A O 1
ATOM 1237 N N . ALA A 1 156 ? -11.763 -5.836 14.199 1.00 95.75 156 ALA A N 1
ATOM 1238 C CA . ALA A 1 156 ? -12.683 -6.871 13.727 1.00 95.75 156 ALA A CA 1
ATOM 1239 C C . ALA A 1 156 ? -13.191 -6.594 12.301 1.00 95.75 156 ALA A C 1
ATOM 1241 O O . ALA A 1 156 ? -13.713 -7.494 11.645 1.00 95.75 156 ALA A O 1
ATOM 1242 N N . ARG A 1 157 ? -13.011 -5.365 11.795 1.00 97.00 157 ARG A N 1
ATOM 1243 C CA . ARG A 1 157 ? -13.512 -4.906 10.487 1.00 97.00 157 ARG A CA 1
ATOM 1244 C C . ARG A 1 157 ? -12.394 -4.468 9.539 1.00 97.00 157 ARG A C 1
ATOM 1246 O O . ARG A 1 157 ? -12.622 -3.656 8.641 1.00 97.00 157 ARG A O 1
ATOM 1253 N N . LYS A 1 158 ? -11.188 -5.031 9.694 1.00 96.94 158 LYS A N 1
ATOM 1254 C CA . LYS A 1 158 ? -10.022 -4.743 8.832 1.00 96.94 158 LYS A CA 1
ATOM 1255 C C . LYS A 1 158 ? -10.338 -4.811 7.330 1.00 96.94 158 LYS A C 1
ATOM 1257 O O . LYS A 1 158 ? -9.990 -3.850 6.643 1.00 96.94 158 LYS A O 1
ATOM 1262 N N . PRO A 1 159 ? -11.046 -5.833 6.795 1.00 98.00 159 PRO A N 1
ATOM 1263 C CA . PRO A 1 159 ? -11.337 -5.901 5.357 1.00 98.00 159 PRO A CA 1
ATOM 1264 C C . PRO A 1 159 ? -12.092 -4.683 4.819 1.00 98.00 159 PRO A C 1
ATOM 1266 O O . PRO A 1 159 ? -11.896 -4.279 3.677 1.00 98.00 159 PRO A O 1
ATOM 1269 N N . GLU A 1 160 ? -12.916 -4.042 5.646 1.00 97.69 160 GLU A N 1
ATOM 1270 C CA . GLU A 1 160 ? -13.678 -2.863 5.239 1.00 97.69 160 GLU A CA 1
ATOM 1271 C C . GLU A 1 160 ? -12.842 -1.585 5.157 1.00 97.69 160 GLU A C 1
ATOM 1273 O O . GLU A 1 160 ? -13.321 -0.564 4.653 1.00 97.69 160 GLU A O 1
ATOM 1278 N N . THR A 1 161 ? -11.625 -1.604 5.698 1.00 97.81 161 THR A N 1
ATOM 1279 C CA . THR A 1 161 ? -10.673 -0.497 5.576 1.00 97.81 161 THR A CA 1
ATOM 1280 C C . THR A 1 161 ? -9.934 -0.521 4.245 1.00 97.81 161 THR A C 1
ATOM 1282 O O . THR A 1 161 ? -9.466 0.523 3.801 1.00 97.81 161 THR A O 1
ATOM 1285 N N . LEU A 1 162 ? -9.873 -1.679 3.582 1.00 98.38 162 LEU A N 1
ATOM 1286 C CA . LEU A 1 162 ? -9.176 -1.870 2.319 1.00 98.38 162 LEU A CA 1
ATOM 1287 C C . LEU A 1 162 ? -10.070 -1.457 1.141 1.00 98.38 162 LEU A C 1
ATOM 1289 O O . LEU A 1 162 ? -11.084 -2.088 0.834 1.00 98.38 162 LEU A O 1
ATOM 1293 N N . LEU A 1 163 ? -9.687 -0.384 0.459 1.00 98.44 163 LEU A N 1
ATOM 1294 C CA . LEU A 1 163 ? -10.395 0.143 -0.706 1.00 98.44 163 LEU A CA 1
ATOM 1295 C C . LEU A 1 163 ? -10.011 -0.608 -1.974 1.00 98.44 163 LEU A C 1
ATOM 1297 O O . LEU A 1 163 ? -10.898 -1.000 -2.736 1.00 98.44 163 LEU A O 1
ATOM 1301 N N . ALA A 1 164 ? -8.716 -0.850 -2.169 1.00 98.56 164 ALA A N 1
ATOM 1302 C CA . ALA A 1 164 ? -8.210 -1.612 -3.299 1.00 98.56 164 ALA A CA 1
ATOM 1303 C C . ALA A 1 164 ? -6.872 -2.296 -3.028 1.00 98.56 164 ALA A C 1
ATOM 1305 O O . ALA A 1 164 ? -6.139 -1.931 -2.108 1.00 98.56 164 ALA A O 1
ATOM 1306 N N . ILE A 1 165 ? -6.571 -3.266 -3.885 1.00 98.62 165 ILE A N 1
ATOM 1307 C CA . ILE A 1 165 ? -5.246 -3.839 -4.088 1.00 98.62 165 ILE A CA 1
ATOM 1308 C C . ILE A 1 165 ? -4.873 -3.563 -5.545 1.00 98.62 165 ILE A C 1
ATOM 1310 O O . ILE A 1 165 ? -5.607 -3.960 -6.448 1.00 98.62 165 ILE A O 1
ATOM 1314 N N . VAL A 1 166 ? -3.758 -2.876 -5.774 1.00 98.50 166 VAL A N 1
ATOM 1315 C CA . VAL A 1 166 ? -3.190 -2.656 -7.107 1.00 98.50 166 VAL A CA 1
ATOM 1316 C C . VAL A 1 166 ? -2.101 -3.692 -7.337 1.00 98.50 166 VAL A C 1
ATOM 1318 O O . VAL A 1 166 ? -1.138 -3.744 -6.575 1.00 98.50 166 VAL A O 1
ATOM 1321 N N . LYS A 1 167 ? -2.262 -4.507 -8.375 1.00 98.25 167 LYS A N 1
ATOM 1322 C CA . LYS A 1 167 ? -1.317 -5.522 -8.833 1.00 98.25 167 LYS A CA 1
ATOM 1323 C C . LYS A 1 167 ? -0.441 -4.939 -9.938 1.00 98.25 167 LYS A C 1
ATOM 1325 O O . LYS A 1 167 ? -0.957 -4.526 -10.975 1.00 98.25 167 LYS A O 1
ATOM 1330 N N . LEU A 1 168 ? 0.870 -4.899 -9.713 1.00 97.50 168 LEU A N 1
ATOM 1331 C CA . LEU A 1 168 ? 1.844 -4.396 -10.681 1.00 97.50 168 LEU A CA 1
ATOM 1332 C C . LEU A 1 168 ? 2.418 -5.573 -11.477 1.00 97.50 168 LEU A C 1
ATOM 1334 O O . LEU A 1 168 ? 3.112 -6.425 -10.928 1.00 97.50 168 LEU A O 1
ATOM 1338 N N . LEU A 1 169 ? 2.109 -5.632 -12.770 1.00 95.81 169 LEU A N 1
ATOM 1339 C CA . LEU A 1 169 ? 2.504 -6.716 -13.671 1.00 95.81 169 LEU A CA 1
ATOM 1340 C C . LEU A 1 169 ? 3.707 -6.270 -14.506 1.00 95.81 169 LEU A C 1
ATOM 1342 O O . LEU A 1 169 ? 3.638 -5.216 -15.123 1.00 95.81 169 LEU A O 1
ATOM 1346 N N . SER A 1 170 ? 4.801 -7.035 -14.526 1.00 86.19 170 SER A N 1
ATOM 1347 C CA . SER A 1 170 ? 5.917 -6.842 -15.484 1.00 86.19 170 SER A CA 1
ATOM 1348 C C . SER A 1 170 ? 5.761 -7.772 -16.668 1.00 86.19 170 SER A C 1
ATOM 1350 O O . SER A 1 170 ? 5.486 -8.959 -16.379 1.00 86.19 170 SER A O 1
#

Sequence (170 aa):
MQILELALPEYTIEHEPDAVAIGAKIDALLCEHFPVREVVLRGLSLRDHPGLELDAFIATIAKLGTDRYDGGRTGIGYHVGNGRTIDFFGLPAMLTGRKPIAERLIHDFYHSALEDRGYRVRLELIMVYDRSKLLMVEHLYDGKRESDGFAFRDPARKPETLLAIVKLLS